Protein AF-A0A653AY24-F1 (afdb_monomer_lite)

Radius of gyration: 27.51 Å; chains: 1; bounding box: 60×51×73 Å

Sequence (69 aa):
MSDNLLKQGFTASAPNQKWVGDITYLPTGESCLYLAVVIDLYSRVALHPETALRKPRAQSHPASRPGTP

Organism: Ectopseudomonas oleovorans (NCBI:txid301)

Structure (mmCIF, N/CA/C/O backbone):
data_AF-A0A653AY24-F1
#
_entry.id   AF-A0A653AY24-F1
#
loop_
_atom_site.group_PDB
_atom_site.id
_atom_site.type_symbol
_atom_site.label_atom_id
_atom_site.label_alt_id
_atom_site.label_comp_id
_atom_site.label_asym_id
_atom_site.label_entity_id
_atom_site.label_seq_id
_atom_site.pdbx_PDB_ins_code
_atom_site.Cartn_x
_atom_site.Cartn_y
_atom_site.Cartn_z
_atom_site.occupancy
_atom_site.B_iso_or_equiv
_atom_site.auth_seq_id
_atom_site.auth_comp_id
_atom_site.auth_asym_id
_atom_site.auth_atom_id
_atom_site.pdbx_PDB_model_num
ATOM 1 N N . MET A 1 1 ? 21.325 17.223 10.591 1.00 49.56 1 MET A N 1
ATOM 2 C CA . MET A 1 1 ? 20.727 16.667 9.361 1.00 49.56 1 MET A CA 1
ATOM 3 C C . MET A 1 1 ? 21.005 15.181 9.378 1.00 49.56 1 MET A C 1
ATOM 5 O O . MET A 1 1 ? 22.163 14.822 9.530 1.00 49.56 1 MET A O 1
ATOM 9 N N . SER A 1 2 ? 19.965 14.354 9.348 1.00 69.44 2 SER A N 1
ATOM 10 C CA . SER A 1 2 ? 20.086 12.894 9.404 1.00 69.44 2 SER A CA 1
ATOM 11 C C . SER A 1 2 ? 19.892 12.330 8.003 1.00 69.44 2 SER A C 1
ATOM 13 O O . SER A 1 2 ? 18.996 12.785 7.290 1.00 69.44 2 SER A O 1
ATOM 15 N N . ASP A 1 3 ? 20.708 11.357 7.611 1.00 78.12 3 ASP A N 1
ATOM 16 C CA . ASP A 1 3 ? 20.592 10.735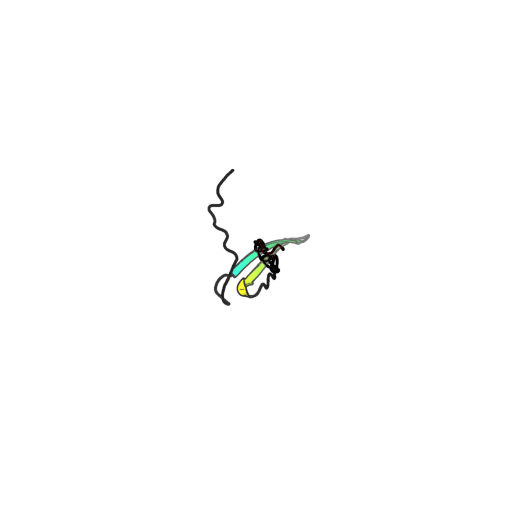 6.294 1.00 78.12 3 ASP A CA 1
ATOM 17 C C . ASP A 1 3 ? 19.280 9.949 6.169 1.00 78.12 3 ASP A C 1
ATOM 19 O O . ASP A 1 3 ? 18.843 9.271 7.103 1.00 78.12 3 ASP A O 1
ATOM 23 N N . ASN A 1 4 ? 18.636 10.017 4.999 1.00 74.12 4 ASN A N 1
ATOM 24 C CA . ASN A 1 4 ? 17.478 9.177 4.692 1.00 74.12 4 ASN A CA 1
ATOM 25 C C . ASN A 1 4 ? 17.947 7.734 4.443 1.00 74.12 4 ASN A C 1
ATOM 27 O O . ASN A 1 4 ? 18.209 7.324 3.311 1.00 74.12 4 ASN A O 1
ATOM 31 N N . LEU A 1 5 ? 18.051 6.964 5.525 1.00 78.19 5 LEU A N 1
ATOM 32 C CA . LEU A 1 5 ? 18.510 5.573 5.503 1.00 78.19 5 LEU A CA 1
ATOM 33 C C . LEU A 1 5 ? 17.503 4.612 4.852 1.00 78.19 5 LEU A C 1
ATOM 35 O O . LEU A 1 5 ? 17.887 3.530 4.412 1.00 78.19 5 LEU A O 1
ATOM 39 N N . LEU A 1 6 ? 16.228 5.004 4.769 1.00 78.94 6 LEU A N 1
ATOM 40 C CA . LEU A 1 6 ? 15.144 4.153 4.273 1.00 78.94 6 LEU A CA 1
ATOM 41 C C . LEU A 1 6 ? 15.143 4.009 2.748 1.00 78.94 6 LEU A C 1
ATOM 43 O O . LEU A 1 6 ? 14.555 3.056 2.245 1.00 78.94 6 LEU A O 1
ATOM 47 N N . LYS A 1 7 ? 15.783 4.934 2.013 1.00 72.19 7 LYS A N 1
ATOM 48 C CA . LYS A 1 7 ? 15.867 4.912 0.538 1.00 72.19 7 LYS A CA 1
ATOM 49 C C . LYS A 1 7 ? 14.495 4.638 -0.106 1.00 72.19 7 LYS A C 1
ATOM 51 O O . LYS A 1 7 ? 14.330 3.685 -0.863 1.00 72.19 7 LYS A O 1
ATOM 56 N N . GLN A 1 8 ? 13.507 5.464 0.249 1.00 75.94 8 GLN A N 1
ATOM 57 C CA . GLN A 1 8 ? 12.077 5.319 -0.062 1.00 75.94 8 GLN A CA 1
ATOM 58 C C . GLN A 1 8 ? 11.768 5.317 -1.581 1.00 75.94 8 GLN A C 1
ATOM 60 O O . GLN A 1 8 ? 11.346 6.314 -2.164 1.00 75.94 8 GLN A O 1
ATOM 65 N N . GLY A 1 9 ? 12.012 4.189 -2.250 1.00 83.00 9 GLY A N 1
ATOM 66 C CA . GLY A 1 9 ? 11.867 4.040 -3.698 1.00 83.00 9 GLY A CA 1
ATOM 67 C C . GLY A 1 9 ? 10.447 3.671 -4.131 1.00 83.00 9 GLY A C 1
ATOM 68 O O . GLY A 1 9 ? 10.146 2.485 -4.288 1.00 83.00 9 GLY A O 1
ATOM 69 N N . PHE A 1 10 ? 9.617 4.677 -4.412 1.00 82.75 10 PHE A N 1
ATOM 70 C CA . PHE A 1 10 ? 8.200 4.524 -4.789 1.00 82.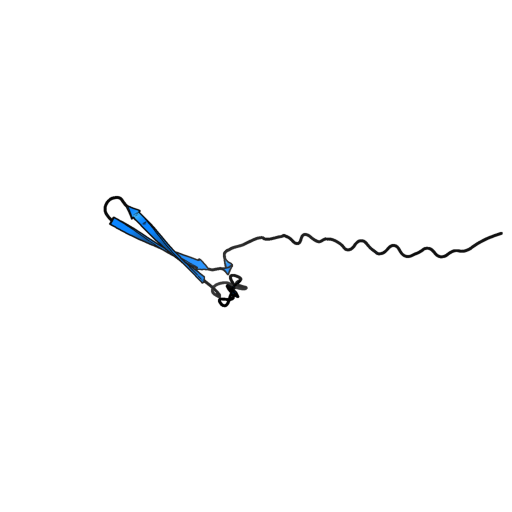75 10 PHE A CA 1
ATOM 71 C C . PHE A 1 10 ? 7.929 4.267 -6.286 1.00 82.75 10 PHE A C 1
ATOM 73 O O . PHE A 1 10 ? 6.778 4.250 -6.709 1.00 82.75 10 PHE A O 1
ATOM 80 N N . THR A 1 11 ? 8.961 4.045 -7.101 1.00 85.62 11 THR A N 1
ATOM 81 C CA . THR A 1 11 ? 8.809 3.751 -8.539 1.00 85.62 11 THR A CA 1
ATOM 82 C C . THR A 1 11 ? 8.691 2.244 -8.792 1.00 85.62 11 THR A C 1
ATOM 84 O O . THR A 1 11 ? 9.528 1.479 -8.299 1.00 85.62 11 THR A O 1
ATOM 87 N N . ALA A 1 12 ? 7.700 1.822 -9.583 1.00 88.94 12 ALA A N 1
ATOM 88 C CA . ALA A 1 12 ? 7.528 0.453 -10.085 1.00 88.94 12 ALA A CA 1
ATOM 89 C C . ALA A 1 12 ? 7.578 0.443 -11.624 1.00 88.94 12 ALA A C 1
ATOM 91 O O . ALA A 1 12 ? 7.021 1.338 -12.256 1.00 88.94 12 ALA A O 1
ATOM 92 N N . SER A 1 13 ? 8.238 -0.552 -12.224 1.00 90.38 13 SER A N 1
ATOM 93 C CA . SER A 1 13 ? 8.438 -0.620 -13.684 1.00 90.38 13 SER A CA 1
ATOM 94 C C . SER A 1 13 ? 7.422 -1.518 -14.393 1.00 90.38 13 SER A C 1
ATOM 96 O O . SER A 1 13 ? 7.270 -1.427 -15.609 1.00 90.38 13 SER A O 1
ATOM 98 N N . ALA A 1 14 ? 6.741 -2.388 -13.647 1.00 89.50 14 ALA A N 1
ATOM 99 C CA . ALA A 1 14 ? 5.689 -3.273 -14.136 1.00 89.50 14 ALA A CA 1
ATOM 100 C C . ALA A 1 14 ? 4.625 -3.500 -13.043 1.00 89.50 14 ALA A C 1
ATOM 102 O O . ALA A 1 14 ? 4.930 -3.290 -11.860 1.00 89.50 14 ALA A O 1
ATOM 103 N N . PRO A 1 15 ? 3.410 -3.954 -13.412 1.00 90.94 15 PRO A N 1
ATOM 104 C CA . PRO A 1 15 ? 2.383 -4.330 -12.445 1.00 90.94 15 PRO A CA 1
ATOM 105 C C . PRO A 1 15 ? 2.897 -5.348 -11.423 1.00 90.94 15 PRO A C 1
ATOM 107 O O . PRO A 1 15 ? 3.765 -6.167 -11.732 1.00 90.94 15 PRO A O 1
ATOM 110 N N . ASN A 1 16 ? 2.319 -5.338 -10.223 1.00 90.50 16 ASN A N 1
ATOM 111 C CA . ASN A 1 16 ? 2.593 -6.315 -9.161 1.00 90.50 16 ASN A CA 1
ATOM 112 C C . ASN A 1 16 ? 4.039 -6.356 -8.632 1.00 90.50 16 ASN A C 1
ATOM 114 O O . ASN A 1 16 ? 4.441 -7.344 -8.023 1.00 90.50 16 ASN A O 1
ATOM 118 N N . GLN A 1 17 ? 4.832 -5.300 -8.832 1.00 91.62 17 GLN A N 1
ATOM 119 C CA . GLN A 1 17 ? 6.208 -5.248 -8.319 1.00 91.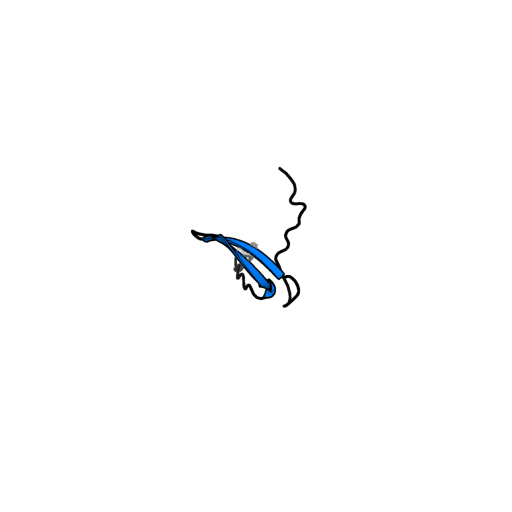62 17 GLN A CA 1
ATOM 120 C C . GLN A 1 17 ? 6.332 -4.576 -6.953 1.00 91.62 17 GLN A C 1
ATOM 122 O O . GLN A 1 17 ? 7.177 -4.964 -6.148 1.00 91.62 17 GLN A O 1
ATOM 127 N N . LYS A 1 18 ? 5.536 -3.533 -6.700 1.00 89.75 18 LYS A N 1
ATOM 128 C CA . LYS A 1 18 ? 5.564 -2.792 -5.437 1.00 89.75 18 LYS A CA 1
ATOM 129 C C . LYS A 1 18 ? 4.176 -2.287 -5.102 1.00 89.75 18 LYS A C 1
ATOM 131 O O . LYS A 1 18 ? 3.561 -1.597 -5.912 1.00 89.75 18 LYS A O 1
ATOM 136 N N . TRP A 1 19 ? 3.706 -2.600 -3.904 1.00 91.50 19 TRP A N 1
ATOM 137 C CA . TRP A 1 19 ? 2.410 -2.156 -3.408 1.00 91.50 19 TRP A CA 1
ATOM 138 C C . TRP A 1 19 ? 2.612 -1.206 -2.237 1.00 91.50 19 TRP A C 1
ATOM 140 O O . TRP A 1 19 ? 3.562 -1.348 -1.466 1.00 91.50 19 TRP A O 1
ATOM 150 N N . VAL A 1 20 ? 1.719 -0.232 -2.114 1.00 90.38 20 VAL A N 1
ATOM 151 C CA . VAL A 1 20 ? 1.661 0.659 -0.959 1.00 90.38 20 VAL A CA 1
ATOM 152 C C . VAL A 1 20 ? 0.377 0.377 -0.198 1.00 90.38 20 VAL A C 1
ATOM 154 O O . VAL A 1 20 ? -0.686 0.226 -0.802 1.00 90.38 20 VAL A O 1
ATOM 157 N N . GLY A 1 21 ? 0.505 0.292 1.122 1.00 92.94 21 GLY A N 1
ATOM 158 C CA . GLY A 1 21 ? -0.612 0.154 2.041 1.00 92.94 21 GLY A CA 1
ATOM 159 C C . GLY A 1 21 ? -0.730 1.387 2.926 1.00 92.94 21 GLY A C 1
ATOM 160 O O . GLY A 1 21 ? 0.289 1.957 3.311 1.00 92.94 21 GLY A O 1
ATOM 161 N N . ASP A 1 22 ? -1.957 1.770 3.251 1.00 94.50 22 ASP A N 1
ATOM 162 C CA . ASP A 1 22 ? -2.251 2.762 4.284 1.00 94.50 22 ASP A CA 1
ATOM 163 C C . ASP A 1 22 ? -3.340 2.226 5.219 1.00 94.50 22 ASP A C 1
ATOM 165 O O . ASP A 1 22 ? -4.240 1.498 4.785 1.00 94.50 22 ASP A O 1
ATOM 169 N N . ILE A 1 23 ? -3.234 2.570 6.504 1.00 95.38 23 ILE A N 1
ATOM 170 C CA . ILE A 1 23 ? -4.264 2.301 7.505 1.00 95.38 23 ILE A CA 1
ATOM 171 C C . ILE A 1 23 ? -4.672 3.640 8.101 1.00 95.38 23 ILE A C 1
ATOM 173 O O . ILE A 1 23 ? -3.914 4.266 8.842 1.00 95.38 23 ILE A O 1
ATOM 177 N N . THR A 1 24 ? -5.900 4.043 7.811 1.00 95.12 24 THR A N 1
ATOM 178 C CA . THR A 1 24 ? -6.487 5.270 8.331 1.00 95.12 24 THR A CA 1
ATOM 179 C C . THR A 1 24 ? -7.453 4.940 9.466 1.00 95.12 24 THR A C 1
ATOM 181 O O . THR A 1 24 ? -8.309 4.059 9.352 1.00 95.12 24 THR A O 1
ATOM 184 N N . TYR A 1 25 ? -7.329 5.675 10.569 1.00 94.19 25 TYR A N 1
ATOM 185 C CA . TYR A 1 25 ? -8.260 5.619 11.689 1.00 94.19 25 TYR A CA 1
ATOM 186 C C . TYR A 1 25 ? -9.418 6.587 11.453 1.00 94.19 25 TYR A C 1
ATOM 188 O O . TYR A 1 25 ? -9.203 7.787 11.285 1.00 94.19 25 TYR A O 1
ATOM 196 N N . LEU A 1 26 ? -10.642 6.067 11.443 1.00 93.94 26 LEU A N 1
ATOM 197 C CA . LEU A 1 26 ? -11.856 6.845 11.236 1.00 93.94 26 LEU A CA 1
ATOM 198 C C . LEU A 1 26 ? -12.634 6.916 12.555 1.00 93.94 26 LEU A C 1
ATOM 200 O O . LEU A 1 26 ? -13.279 5.933 12.939 1.00 93.94 26 LEU A O 1
ATOM 204 N N . PRO A 1 27 ? -12.577 8.050 13.274 1.00 91.25 27 PRO A N 1
ATOM 205 C CA . PRO A 1 27 ? -13.344 8.211 14.495 1.00 91.25 27 PRO A CA 1
ATOM 206 C C . PRO A 1 27 ? -14.835 8.304 14.170 1.00 91.25 27 PRO A C 1
ATOM 208 O O . PRO A 1 27 ? -15.251 9.117 13.345 1.00 91.25 27 PRO A O 1
ATOM 211 N N . THR A 1 28 ? -15.650 7.494 14.841 1.00 88.31 28 THR A N 1
ATOM 212 C CA . THR A 1 28 ? -17.106 7.674 14.883 1.00 88.31 28 THR A CA 1
ATOM 213 C C . THR A 1 28 ? -17.520 7.978 16.321 1.00 88.31 28 THR A C 1
ATOM 215 O O . THR A 1 28 ? -16.760 7.720 17.255 1.00 88.31 28 THR A O 1
ATOM 218 N N . GLY A 1 29 ? -18.703 8.568 16.514 1.00 87.62 29 GLY A N 1
ATOM 219 C CA . GLY A 1 29 ? -19.152 9.033 17.833 1.00 87.62 29 GLY A CA 1
ATOM 220 C C . GLY A 1 29 ? -19.252 7.941 18.906 1.00 87.62 29 GLY A C 1
ATOM 221 O O . GLY A 1 29 ? -19.249 8.264 20.088 1.00 87.62 29 GLY A O 1
ATOM 222 N N . GLU A 1 30 ? -19.305 6.667 18.509 1.00 84.56 30 GLU A N 1
ATOM 223 C CA . GLU A 1 30 ? -19.510 5.531 19.421 1.00 84.56 30 GLU A CA 1
ATOM 224 C C . GLU A 1 30 ? -18.354 4.520 19.409 1.00 84.56 30 GLU A C 1
ATOM 226 O O . GLU A 1 30 ? -18.127 3.806 20.382 1.00 84.56 30 GLU A O 1
ATOM 231 N N . SER A 1 31 ? -17.598 4.446 18.314 1.00 85.62 31 SER A N 1
ATOM 232 C CA . SER A 1 31 ? -16.427 3.574 18.182 1.00 85.62 31 SER A CA 1
ATOM 233 C C . SER A 1 31 ? -15.547 4.050 17.032 1.00 85.62 31 SER A C 1
ATOM 235 O O . SER A 1 31 ? -15.932 4.923 16.262 1.00 85.62 31 SER A O 1
ATOM 237 N N . CYS A 1 32 ? -14.343 3.520 16.889 1.00 90.69 32 CYS A N 1
ATOM 238 C CA . CYS A 1 32 ? -13.503 3.892 15.759 1.00 90.69 32 CYS A CA 1
ATOM 239 C C . CYS A 1 32 ? -13.379 2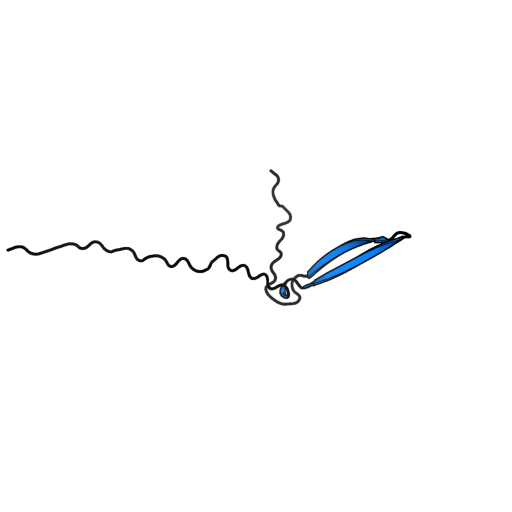.740 14.777 1.00 90.69 32 CYS A C 1
ATOM 241 O O . CYS A 1 32 ? -13.222 1.583 15.165 1.00 90.69 32 CYS A O 1
ATOM 243 N N . LEU A 1 33 ? -13.457 3.085 13.498 1.00 94.44 33 LEU A N 1
ATOM 244 C CA . LEU A 1 33 ? -13.304 2.154 12.397 1.00 94.44 33 LEU A CA 1
ATOM 245 C C . LEU A 1 33 ? -11.889 2.273 11.835 1.00 94.44 33 LEU A C 1
ATOM 247 O O . LEU A 1 33 ? -11.287 3.347 11.837 1.00 94.44 33 LEU A O 1
ATOM 251 N N . TYR A 1 34 ? -11.371 1.166 11.319 1.00 94.19 34 TYR A N 1
ATOM 252 C CA . TYR A 1 34 ? -10.096 1.135 10.615 1.00 94.19 34 TYR A CA 1
ATOM 253 C C . TYR A 1 34 ? -10.360 0.920 9.131 1.00 94.19 34 TYR A C 1
ATOM 255 O O . TYR A 1 34 ? -11.014 -0.050 8.746 1.00 94.19 34 TYR A O 1
ATOM 263 N N . LEU A 1 35 ? -9.839 1.818 8.300 1.00 94.38 35 LEU A N 1
ATOM 264 C CA . LEU A 1 35 ? -9.846 1.674 6.852 1.00 94.38 35 LEU A CA 1
ATOM 265 C C . LEU A 1 35 ? -8.451 1.252 6.393 1.00 94.38 35 LEU A C 1
ATOM 267 O O . LEU A 1 35 ? -7.496 2.003 6.568 1.00 94.38 35 LEU A O 1
ATOM 271 N N . ALA A 1 36 ? -8.347 0.067 5.792 1.00 96.44 36 ALA A N 1
ATOM 272 C CA . ALA A 1 36 ? -7.119 -0.418 5.171 1.00 96.44 36 ALA A CA 1
ATOM 273 C C . ALA A 1 36 ? -7.232 -0.333 3.644 1.00 96.44 36 ALA A C 1
ATOM 275 O O . ALA A 1 36 ? -8.200 -0.824 3.060 1.00 96.44 36 ALA A O 1
ATOM 276 N N . VAL A 1 37 ? -6.238 0.272 2.995 1.00 93.81 37 VAL A N 1
ATOM 277 C CA . VAL A 1 37 ? -6.167 0.419 1.534 1.00 93.81 37 VAL A CA 1
ATOM 278 C C . VAL A 1 37 ? -4.850 -0.164 1.036 1.00 93.81 37 VAL A C 1
ATOM 280 O O . VAL A 1 37 ? -3.809 0.081 1.638 1.00 93.81 37 VAL A O 1
ATOM 283 N N . VAL A 1 38 ? -4.884 -0.902 -0.078 1.00 92.31 38 VAL A N 1
ATOM 284 C CA . VAL A 1 38 ? -3.695 -1.439 -0.762 1.00 92.31 38 VAL A CA 1
ATOM 285 C C . VAL A 1 38 ? -3.766 -1.077 -2.243 1.00 92.31 38 VAL A C 1
ATOM 287 O O . VAL A 1 38 ? -4.786 -1.314 -2.886 1.00 92.31 38 VAL A O 1
ATOM 290 N N . ILE A 1 39 ? -2.701 -0.477 -2.783 1.00 90.31 39 ILE A N 1
ATOM 291 C CA . ILE A 1 39 ? -2.642 -0.004 -4.175 1.00 90.31 39 ILE A CA 1
ATOM 292 C C . ILE A 1 39 ? -1.328 -0.442 -4.831 1.00 90.31 39 ILE A C 1
ATOM 294 O O . ILE A 1 39 ? -0.255 -0.293 -4.243 1.00 90.31 39 ILE A O 1
ATOM 298 N N . ASP A 1 40 ? -1.407 -0.924 -6.074 1.00 91.12 40 ASP A N 1
ATOM 299 C CA . ASP A 1 40 ? -0.236 -1.183 -6.918 1.00 91.12 40 ASP A CA 1
ATOM 300 C C . ASP A 1 40 ? 0.393 0.139 -7.394 1.00 91.12 40 ASP A C 1
ATOM 302 O O . ASP A 1 40 ? -0.271 0.968 -8.027 1.00 91.12 40 ASP A O 1
ATOM 306 N N . LEU A 1 41 ? 1.684 0.336 -7.110 1.00 89.50 41 LEU A N 1
ATOM 307 C CA . LEU A 1 41 ? 2.416 1.551 -7.475 1.00 89.50 41 LEU A CA 1
ATOM 308 C C . LEU A 1 41 ? 2.609 1.704 -8.986 1.00 89.50 41 LEU A C 1
ATOM 310 O O . LEU A 1 41 ? 2.800 2.827 -9.444 1.00 89.50 41 LEU A O 1
ATOM 314 N N . TYR A 1 42 ? 2.503 0.626 -9.770 1.00 86.25 42 TYR A N 1
ATOM 315 C CA . TYR A 1 42 ? 2.534 0.732 -11.232 1.00 86.25 42 TYR A CA 1
ATOM 316 C C . TYR A 1 42 ? 1.290 1.433 -11.795 1.00 86.25 42 TYR A C 1
ATOM 318 O O . TYR A 1 42 ? 1.360 2.141 -12.796 1.00 86.25 42 TYR A O 1
ATOM 326 N N . SER A 1 43 ? 0.145 1.283 -11.125 1.00 70.38 43 SER A N 1
ATOM 327 C CA . SER A 1 43 ? -1.140 1.811 -11.601 1.00 70.38 43 SER A CA 1
ATOM 328 C C . SER A 1 43 ? -1.300 3.318 -11.356 1.00 70.38 43 SER A C 1
ATOM 330 O O . SER A 1 43 ? -2.271 3.924 -11.809 1.00 70.38 43 SER A O 1
ATOM 332 N N . ARG A 1 44 ? -0.348 3.951 -10.655 1.00 63.50 44 ARG A N 1
ATOM 333 C CA . ARG A 1 44 ? -0.324 5.398 -10.436 1.00 63.50 44 ARG A CA 1
ATOM 334 C C . ARG A 1 44 ? 0.511 6.060 -11.521 1.00 63.50 44 ARG A C 1
ATOM 336 O O . ARG A 1 44 ? 1.715 6.248 -11.382 1.00 63.50 44 ARG A O 1
ATOM 343 N N . VAL A 1 45 ? -0.157 6.461 -12.594 1.00 53.25 45 VAL A N 1
ATOM 344 C CA . VAL A 1 45 ? 0.377 7.426 -13.555 1.00 53.25 45 VAL A CA 1
ATOM 345 C C . VAL A 1 45 ? 0.623 8.753 -12.821 1.00 53.25 45 VAL A C 1
ATOM 347 O O . VAL A 1 45 ? -0.244 9.617 -12.746 1.00 53.25 45 VAL A O 1
ATOM 350 N N . ALA A 1 46 ? 1.811 8.916 -12.240 1.00 52.94 46 ALA A N 1
ATOM 351 C CA . ALA A 1 46 ? 2.353 10.219 -11.887 1.00 52.94 46 ALA A CA 1
ATOM 352 C C . ALA A 1 46 ? 3.070 10.754 -13.132 1.00 52.94 46 ALA A C 1
ATOM 354 O O . ALA A 1 46 ? 4.265 10.534 -13.329 1.00 52.94 46 ALA A O 1
ATOM 355 N N . LEU A 1 47 ? 2.322 11.412 -14.023 1.00 50.16 47 LEU A N 1
ATOM 356 C CA . LEU A 1 47 ? 2.927 12.227 -15.072 1.00 50.16 47 LEU A CA 1
ATOM 357 C C . LEU A 1 47 ? 3.619 13.412 -14.390 1.00 50.16 47 LEU A C 1
ATOM 359 O O . LEU A 1 47 ? 2.988 14.427 -14.112 1.00 50.16 47 LEU A O 1
ATOM 363 N N . HIS A 1 48 ? 4.919 13.299 -14.143 1.00 42.91 48 HIS A N 1
ATOM 364 C CA . HIS A 1 48 ? 5.786 14.459 -13.969 1.00 42.91 48 HIS A CA 1
ATOM 365 C C . HIS A 1 48 ? 6.521 14.713 -15.291 1.00 42.91 48 HIS A C 1
ATOM 367 O O . HIS A 1 48 ? 7.634 14.215 -15.463 1.00 42.91 48 HIS A O 1
ATOM 373 N N . PRO A 1 49 ? 5.966 15.466 -16.260 1.00 53.91 49 PRO A N 1
ATOM 374 C CA . PRO A 1 49 ? 6.760 15.941 -17.376 1.00 53.91 49 PRO A CA 1
ATOM 375 C C . PRO A 1 49 ? 7.435 17.258 -16.970 1.00 53.91 49 PRO A C 1
ATOM 377 O O . PRO A 1 49 ? 7.154 18.300 -17.549 1.00 53.91 49 PRO A O 1
ATOM 380 N N . GLU A 1 50 ? 8.338 17.243 -15.985 1.00 62.34 50 GLU A N 1
ATOM 381 C CA . GLU A 1 50 ? 9.187 18.417 -15.698 1.00 62.34 50 GLU A CA 1
ATOM 382 C C . GLU A 1 50 ? 10.520 18.364 -16.460 1.00 62.34 50 GLU A C 1
ATOM 384 O O . GLU A 1 50 ? 11.555 18.876 -16.045 1.00 62.34 50 GLU A O 1
ATOM 389 N N . THR A 1 51 ? 10.531 17.719 -17.622 1.00 56.06 51 THR A N 1
ATOM 390 C CA . THR A 1 51 ? 11.638 17.870 -18.569 1.00 56.06 51 THR A CA 1
ATOM 391 C C . THR A 1 51 ? 11.092 17.877 -19.985 1.00 56.06 51 THR A C 1
ATOM 393 O O . THR A 1 51 ? 11.471 17.082 -20.842 1.00 56.06 51 THR A O 1
ATOM 396 N N . ALA A 1 52 ? 10.179 18.813 -20.252 1.00 56.44 52 ALA A N 1
ATOM 397 C CA . ALA A 1 52 ? 9.929 19.258 -21.614 1.00 56.44 52 ALA A CA 1
ATOM 398 C C . ALA A 1 52 ? 11.200 19.956 -22.134 1.00 56.44 52 ALA A C 1
ATOM 400 O O . ALA A 1 52 ? 11.388 21.159 -21.986 1.00 56.44 52 ALA A O 1
ATOM 401 N N . LEU A 1 53 ? 12.112 19.143 -22.669 1.00 63.28 53 LEU A N 1
ATOM 402 C CA . LEU A 1 53 ? 13.089 19.452 -23.708 1.00 63.28 53 LEU A CA 1
ATOM 403 C C . LEU A 1 53 ? 13.534 20.927 -23.787 1.00 63.28 53 LEU A C 1
ATOM 405 O O . LEU A 1 53 ? 13.066 21.686 -24.639 1.00 63.28 53 LEU A O 1
ATOM 409 N N . ARG A 1 54 ? 14.547 21.323 -23.006 1.00 62.44 54 ARG A N 1
ATOM 410 C CA . ARG A 1 54 ? 15.402 22.434 -23.449 1.00 62.44 54 ARG A CA 1
ATOM 411 C C . ARG A 1 54 ? 16.281 21.921 -24.588 1.00 62.44 54 ARG A C 1
ATOM 413 O O . ARG A 1 54 ? 17.280 21.250 -24.355 1.00 62.44 54 ARG A O 1
ATOM 420 N N . LYS A 1 55 ? 15.895 22.226 -25.833 1.00 57.00 55 LYS A N 1
ATOM 421 C CA . LYS A 1 55 ? 16.766 22.036 -27.003 1.00 57.00 55 LYS A CA 1
ATOM 422 C C . LYS A 1 55 ? 18.074 22.816 -26.783 1.00 57.00 55 LYS A C 1
ATOM 424 O O . LYS A 1 55 ? 17.997 24.002 -26.449 1.00 57.00 55 LYS A O 1
ATOM 429 N N . PRO A 1 56 ? 19.262 22.223 -26.993 1.00 57.91 56 PRO A N 1
ATOM 430 C CA . PRO A 1 56 ? 20.498 22.991 -26.983 1.00 57.91 56 PRO A CA 1
ATOM 431 C C . PRO A 1 56 ? 20.497 23.925 -28.198 1.00 57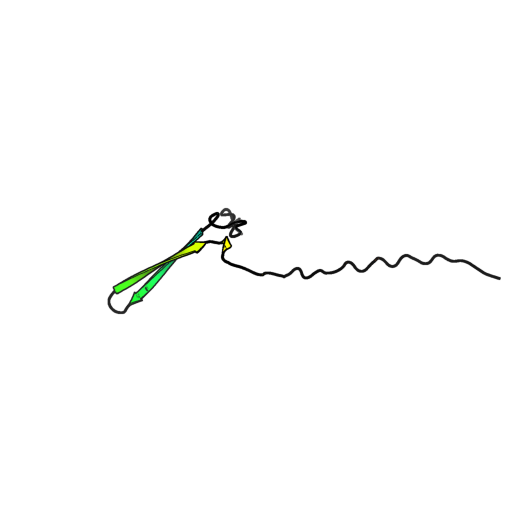.91 56 PRO A C 1
ATOM 433 O O . PRO A 1 56 ? 20.390 23.481 -29.342 1.00 57.91 56 PRO A O 1
ATOM 436 N N . ARG A 1 57 ? 20.567 25.240 -27.956 1.00 54.88 57 ARG A N 1
ATOM 437 C CA . ARG A 1 57 ? 20.752 26.226 -29.024 1.00 54.88 57 ARG A CA 1
ATOM 438 C C . ARG A 1 57 ? 22.143 25.996 -29.612 1.00 54.88 57 ARG A C 1
ATOM 440 O O . ARG A 1 57 ? 23.132 26.069 -28.887 1.00 54.88 57 ARG A O 1
ATOM 447 N N . ALA A 1 58 ? 22.182 25.663 -30.899 1.00 60.84 58 ALA A N 1
ATOM 448 C CA . ALA A 1 58 ? 23.401 25.424 -31.656 1.00 60.84 58 ALA A CA 1
ATOM 449 C C . ALA A 1 58 ? 24.403 26.571 -31.462 1.00 60.84 58 ALA A C 1
ATOM 451 O O . ALA A 1 58 ? 24.039 27.748 -31.515 1.00 60.84 58 ALA A O 1
ATOM 452 N N . GLN A 1 59 ? 25.657 26.197 -31.222 1.00 62.00 59 GLN A N 1
ATOM 453 C CA . GLN A 1 59 ? 26.797 27.101 -31.143 1.00 62.00 59 GLN A CA 1
ATOM 454 C C . GLN A 1 59 ? 26.913 27.862 -32.470 1.00 62.00 59 GLN A C 1
ATOM 456 O O . GLN A 1 59 ? 27.054 27.251 -33.529 1.00 62.00 59 GLN A O 1
ATOM 461 N N . SER A 1 60 ? 26.835 29.191 -32.430 1.00 56.25 60 SER A N 1
ATOM 462 C CA . SER A 1 60 ? 27.156 30.032 -33.582 1.00 56.25 60 SER A CA 1
ATOM 463 C C . SER A 1 60 ? 28.650 29.907 -33.876 1.00 56.25 60 SER A C 1
ATOM 465 O O . SER A 1 60 ? 29.478 30.369 -33.091 1.00 56.25 60 SER A O 1
ATOM 467 N N . HIS A 1 61 ? 28.984 29.252 -34.986 1.00 55.56 61 HIS A N 1
ATOM 468 C CA . HIS A 1 61 ? 30.348 29.155 -35.500 1.00 55.56 61 HIS A CA 1
ATOM 469 C C . HIS A 1 61 ? 30.879 30.559 -35.863 1.00 55.56 61 HIS A C 1
ATOM 471 O O . HIS A 1 61 ? 30.117 31.357 -36.420 1.00 55.56 61 HIS A O 1
ATOM 477 N N . PRO A 1 62 ? 32.149 30.892 -35.570 1.00 51.44 62 PRO A N 1
ATOM 478 C CA . PRO A 1 62 ? 32.709 32.198 -35.894 1.00 51.44 62 PRO A CA 1
ATOM 479 C C . PRO A 1 62 ? 32.987 32.296 -37.398 1.00 51.44 62 PRO A C 1
ATOM 481 O O . PRO A 1 62 ? 33.660 31.444 -37.976 1.00 51.44 62 PRO A O 1
ATOM 484 N N . ALA A 1 63 ? 32.482 33.346 -38.045 1.00 54.03 63 ALA A N 1
ATOM 485 C CA . ALA A 1 63 ? 32.823 33.648 -39.428 1.00 54.03 63 ALA A CA 1
ATOM 486 C C .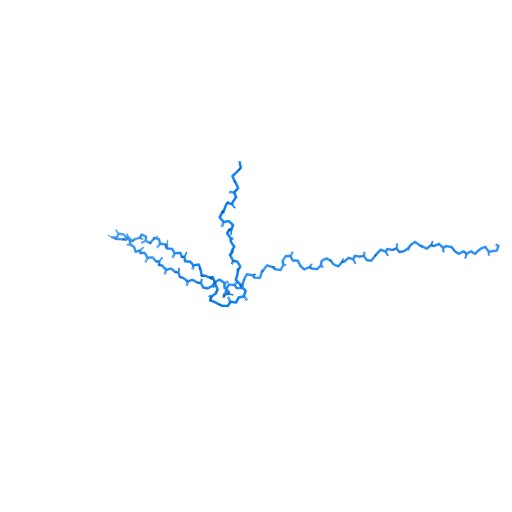 ALA A 1 63 ? 34.232 34.261 -39.491 1.00 54.03 63 ALA A C 1
ATOM 488 O O . ALA A 1 63 ? 34.434 35.427 -39.149 1.00 54.03 63 ALA A O 1
ATOM 489 N N . SER A 1 64 ? 35.212 33.484 -39.950 1.00 56.50 64 SER A N 1
ATOM 490 C CA . SER A 1 64 ? 36.498 34.006 -40.417 1.00 56.50 64 SER A CA 1
ATOM 491 C C . SER A 1 64 ? 36.445 34.252 -41.936 1.00 56.50 64 SER A C 1
ATOM 493 O O . SER A 1 64 ? 36.277 33.307 -42.696 1.00 56.50 64 SER A O 1
ATOM 495 N N . ARG A 1 65 ? 36.536 35.549 -42.306 1.00 50.69 65 ARG A N 1
ATOM 496 C CA . ARG A 1 65 ? 37.059 36.259 -43.519 1.00 50.69 65 ARG A CA 1
ATOM 497 C C . ARG A 1 65 ? 37.518 35.434 -44.751 1.00 50.69 65 ARG A C 1
ATOM 499 O O . ARG A 1 65 ? 38.097 34.376 -44.535 1.00 50.69 65 ARG A O 1
ATOM 506 N N . PRO A 1 66 ? 37.456 35.951 -46.014 1.00 50.66 66 PRO A N 1
ATOM 507 C CA . PRO A 1 66 ? 38.280 37.114 -46.445 1.00 50.66 66 PRO A CA 1
ATOM 508 C C . PRO A 1 66 ? 37.772 37.959 -47.651 1.00 50.66 66 PRO A C 1
ATOM 510 O O . PRO A 1 66 ? 36.794 37.608 -48.298 1.00 50.66 66 PRO A O 1
ATOM 513 N N . GLY A 1 67 ? 38.494 39.045 -47.988 1.00 46.72 67 GLY A N 1
ATOM 514 C CA . GLY A 1 67 ? 38.526 39.596 -49.357 1.00 46.72 67 GLY A CA 1
ATOM 515 C C . GLY A 1 67 ? 38.512 41.123 -49.488 1.00 46.72 67 GLY A C 1
ATOM 516 O O . GLY A 1 67 ? 37.447 41.727 -49.525 1.00 46.72 67 GLY A O 1
ATOM 517 N N . THR A 1 68 ? 39.696 41.725 -49.591 1.00 47.38 68 THR A N 1
ATOM 518 C CA . THR A 1 68 ? 39.958 43.042 -50.205 1.00 47.38 68 THR A CA 1
ATOM 519 C C . THR A 1 68 ? 39.675 43.004 -51.715 1.00 47.38 68 THR A C 1
ATOM 521 O O . THR A 1 68 ? 39.668 41.923 -52.313 1.00 47.38 68 THR A O 1
ATOM 524 N N . PRO A 1 69 ? 39.469 44.169 -52.341 1.00 59.38 69 PRO A N 1
ATOM 525 C CA . PRO A 1 69 ? 40.548 44.730 -53.161 1.00 59.38 69 PRO A CA 1
ATOM 526 C C . PRO A 1 69 ? 40.979 46.133 -52.724 1.00 59.38 69 PRO A C 1
ATOM 528 O O . PRO A 1 69 ? 40.127 46.896 -52.216 1.00 59.38 69 PRO A O 1
#

InterPro domains:
  IPR001584 Integrase, catalytic core [PF00665] (13-46)
  IPR012337 Ribonuclease H-like superfamily [SSF53098] (7-50)
  IPR036397 Ribonuclease H superfamily [G3DSA:3.30.420.10] (8-63)
  IPR050900 Transposase IS3/IS150/IS904 [PTHR46889] (2-44)

Secondary structure (DSSP, 8-state):
----TT------SSTTS-EEEEEEEEE-SS-EEEEEEEEEGGG-----------PPPPP----------

pLDDT: mean 74.89, std 17.14, range [42.91, 96.44]

Foldseek 3Di:
DDDPPVVPDLDDPDWPPDKDKDWDWADDPPGIDIDIDIDTSVPDPPPPPPPPDPDPDDDDDDDDDDDDD